Protein AF-A0A1I7TD19-F1 (afdb_monomer)

Structure (mmCIF, N/CA/C/O backbone):
data_AF-A0A1I7TD19-F1
#
_entry.id   AF-A0A1I7TD19-F1
#
loop_
_atom_site.group_PDB
_atom_site.id
_atom_site.type_symbol
_atom_site.label_atom_id
_atom_site.label_alt_id
_atom_site.label_comp_id
_atom_site.label_asym_id
_atom_site.label_entity_id
_atom_site.label_seq_id
_atom_site.pdbx_PDB_ins_code
_atom_site.Cartn_x
_atom_site.Cartn_y
_atom_site.Cartn_z
_atom_site.occupancy
_atom_site.B_iso_or_equiv
_atom_site.auth_seq_id
_atom_site.auth_comp_id
_atom_site.auth_asym_id
_atom_site.auth_atom_id
_atom_site.pdbx_PDB_model_num
ATOM 1 N N . MET A 1 1 ? -18.633 25.222 34.992 1.00 31.95 1 MET A N 1
ATOM 2 C CA . MET A 1 1 ? -18.888 25.255 33.535 1.00 31.95 1 MET A CA 1
ATOM 3 C C . MET A 1 1 ? -17.791 24.441 32.873 1.00 31.95 1 MET A C 1
ATOM 5 O O . MET A 1 1 ? -16.705 24.961 32.672 1.00 31.95 1 MET A O 1
ATOM 9 N N . ASN A 1 2 ? -18.034 23.150 32.639 1.00 31.72 2 ASN A N 1
ATOM 10 C CA . ASN A 1 2 ? -17.062 22.283 31.976 1.00 31.72 2 ASN A CA 1
ATOM 11 C C . ASN A 1 2 ? -17.301 22.390 30.473 1.00 31.72 2 ASN A C 1
ATOM 13 O O . ASN A 1 2 ? -18.344 21.972 29.974 1.00 31.72 2 ASN A O 1
ATOM 17 N N . SER A 1 3 ? -16.358 23.013 29.774 1.00 31.31 3 SER A N 1
ATOM 18 C CA . SER A 1 3 ? -16.337 23.097 28.320 1.00 31.31 3 SER A CA 1
ATOM 19 C C . SER A 1 3 ? -16.179 21.689 27.747 1.00 31.31 3 SER A C 1
ATOM 21 O O . SER A 1 3 ? -15.081 21.132 27.752 1.00 31.31 3 SER A O 1
ATOM 23 N N . LEU A 1 4 ? -17.284 21.111 27.272 1.00 36.47 4 LEU A N 1
ATOM 24 C CA . LEU A 1 4 ? -17.269 19.976 26.358 1.00 36.47 4 LEU A CA 1
ATOM 25 C C . LEU A 1 4 ? -16.490 20.401 25.110 1.00 36.47 4 LEU A C 1
ATOM 27 O O . LEU A 1 4 ? -17.005 21.120 24.255 1.00 36.47 4 LEU A O 1
ATOM 31 N N . SER A 1 5 ? -15.239 19.965 25.011 1.00 34.19 5 SER A N 1
ATOM 32 C CA . SER A 1 5 ? -14.509 19.916 23.753 1.00 34.19 5 SER A CA 1
ATOM 33 C C . SER A 1 5 ? -15.167 18.853 22.876 1.00 34.19 5 SER A C 1
ATOM 35 O O . SER A 1 5 ? -14.728 17.707 22.796 1.00 34.19 5 SER A O 1
ATOM 37 N N . ILE A 1 6 ? -16.270 19.233 22.230 1.00 39.25 6 ILE A N 1
ATOM 38 C CA . ILE A 1 6 ? -16.822 18.499 21.097 1.00 39.25 6 ILE A CA 1
ATOM 39 C C . ILE A 1 6 ? -15.747 18.581 20.012 1.00 39.25 6 ILE A C 1
ATOM 41 O O . ILE A 1 6 ? -15.616 19.585 19.315 1.00 39.25 6 ILE A O 1
ATOM 45 N N . SER A 1 7 ? -14.915 17.541 19.942 1.00 35.50 7 SER A N 1
ATOM 46 C CA . SER A 1 7 ? -14.059 17.263 18.795 1.00 35.50 7 SER A CA 1
ATOM 47 C C . SER A 1 7 ? -14.952 17.288 17.562 1.00 35.50 7 SER A C 1
ATOM 49 O O . SER A 1 7 ? -15.762 16.388 17.357 1.00 35.50 7 SER A O 1
ATOM 51 N N . ASN A 1 8 ? -14.841 18.353 16.773 1.00 35.78 8 ASN A N 1
ATOM 52 C CA . ASN A 1 8 ? -15.637 18.598 15.577 1.00 35.78 8 ASN A CA 1
ATOM 53 C C . ASN A 1 8 ? -15.099 17.761 14.401 1.00 35.78 8 ASN A C 1
ATOM 55 O O . ASN A 1 8 ? -14.842 18.273 13.314 1.00 35.78 8 ASN A O 1
ATOM 59 N N . SER A 1 9 ? -14.851 16.472 14.638 1.00 47.88 9 SER A N 1
ATOM 60 C CA . SER A 1 9 ? -14.546 15.497 13.598 1.00 47.88 9 SER A CA 1
ATOM 61 C C . SER A 1 9 ? -15.875 15.061 12.995 1.00 47.88 9 SER A C 1
ATOM 63 O O . SER A 1 9 ? -16.493 14.104 13.459 1.00 47.88 9 SER A O 1
ATOM 65 N N . ARG A 1 10 ? -16.368 15.832 12.020 1.00 43.25 10 ARG A N 1
ATOM 66 C CA . ARG A 1 10 ? -17.459 15.367 11.161 1.00 43.25 10 ARG A CA 1
ATOM 67 C C . ARG A 1 10 ? -16.996 14.081 10.464 1.00 43.25 10 ARG A C 1
ATOM 69 O O . ARG A 1 10 ? -15.921 14.131 9.855 1.00 43.25 10 ARG A O 1
ATOM 76 N N . PRO A 1 11 ? -17.789 12.994 10.494 1.00 47.81 11 PRO A N 1
ATOM 77 C CA . PRO A 1 11 ? -17.532 11.830 9.660 1.00 47.81 11 PRO A CA 1
ATOM 78 C C . PRO A 1 11 ? -17.359 12.270 8.213 1.00 47.81 11 PRO A C 1
ATOM 80 O O . PRO A 1 11 ? -18.003 13.224 7.764 1.00 47.81 11 PRO A O 1
ATOM 83 N N . ALA A 1 12 ? -16.514 11.577 7.450 1.00 53.25 12 ALA A N 1
ATOM 84 C CA . ALA A 1 12 ? -16.561 11.710 6.000 1.00 53.25 12 ALA A CA 1
ATOM 85 C C . ALA A 1 12 ? -18.025 11.502 5.562 1.00 53.25 12 ALA A C 1
ATOM 87 O O . ALA A 1 12 ? -18.620 10.487 5.916 1.00 53.25 12 ALA A O 1
ATOM 88 N N . ALA A 1 13 ? -18.616 12.467 4.847 1.00 50.12 13 ALA A N 1
ATOM 89 C CA . ALA A 1 13 ? -20.071 12.610 4.653 1.00 50.12 13 ALA A CA 1
ATOM 90 C C . ALA A 1 13 ? -20.809 11.347 4.144 1.00 50.12 13 ALA A C 1
ATOM 92 O O . ALA A 1 13 ? -22.017 11.218 4.308 1.00 50.12 13 ALA A O 1
ATOM 93 N N . CYS A 1 14 ? -20.089 10.385 3.560 1.00 51.56 14 CYS A N 1
ATOM 94 C CA . CYS A 1 14 ? -20.609 9.079 3.145 1.00 51.56 14 CYS A CA 1
ATOM 95 C C . CYS A 1 14 ? -21.011 8.164 4.329 1.00 51.56 14 CYS A C 1
ATOM 97 O O . CYS A 1 14 ? -21.883 7.308 4.190 1.00 51.56 14 CYS A O 1
ATOM 99 N N . PHE A 1 15 ? -20.402 8.341 5.506 1.00 52.66 15 PHE A N 1
ATOM 100 C CA . PHE A 1 15 ? -20.577 7.464 6.669 1.00 52.66 15 PHE A CA 1
ATOM 101 C C . PHE A 1 15 ? -21.605 7.962 7.692 1.00 52.66 15 PHE A C 1
ATOM 103 O O . PHE A 1 15 ? -22.004 7.173 8.545 1.00 52.66 15 PHE A O 1
ATOM 110 N N . GLU A 1 16 ? -22.107 9.200 7.580 1.00 52.16 16 GLU A N 1
ATOM 111 C CA . GLU A 1 16 ? -23.175 9.733 8.456 1.00 52.16 16 GLU A CA 1
ATOM 112 C C . GLU A 1 16 ? -24.469 8.897 8.400 1.00 52.16 16 GLU A C 1
ATOM 114 O O . GLU A 1 16 ? -25.265 8.899 9.335 1.00 52.16 16 GLU A O 1
ATOM 119 N N . ILE A 1 17 ? -24.666 8.144 7.315 1.00 53.84 17 ILE A N 1
ATOM 120 C CA . ILE A 1 17 ? -25.854 7.317 7.066 1.00 53.84 17 ILE A CA 1
ATOM 121 C C . ILE A 1 17 ? -25.763 5.959 7.795 1.00 53.84 17 ILE A C 1
ATOM 123 O O . ILE A 1 17 ? -26.769 5.273 7.993 1.00 53.84 17 ILE A O 1
ATOM 127 N N . PHE A 1 18 ? -24.563 5.542 8.217 1.00 59.00 18 PHE A N 1
ATOM 128 C CA . PHE A 1 18 ? -24.324 4.230 8.814 1.00 59.00 18 PHE A CA 1
ATOM 129 C C . PHE A 1 18 ? -24.086 4.327 10.322 1.00 59.00 18 PHE A C 1
ATOM 131 O O . PHE A 1 18 ? -23.331 5.160 10.807 1.00 59.00 18 PHE A O 1
ATOM 138 N N . ASN A 1 19 ? -24.678 3.400 11.083 1.00 65.44 19 ASN A N 1
ATOM 139 C CA . ASN A 1 19 ? -24.348 3.237 12.501 1.00 65.44 19 ASN A CA 1
ATOM 140 C C . ASN A 1 19 ? -22.835 2.961 12.649 1.00 65.44 19 ASN A C 1
ATOM 142 O O . ASN A 1 19 ? -22.283 2.195 11.856 1.00 65.44 19 ASN A O 1
ATOM 146 N N . ALA A 1 20 ? -22.170 3.532 13.656 1.00 66.00 20 ALA A N 1
ATOM 147 C CA . ALA A 1 20 ? -20.705 3.574 13.753 1.00 66.00 20 ALA A CA 1
ATOM 148 C C . ALA A 1 20 ? -20.036 2.179 13.690 1.00 66.00 20 ALA A C 1
ATOM 150 O O . ALA A 1 20 ? -18.962 2.014 13.115 1.00 66.00 20 ALA A O 1
ATOM 151 N N . GLN A 1 21 ? -20.715 1.139 14.188 1.00 68.19 21 GLN A N 1
ATOM 152 C CA . GLN A 1 21 ? -20.266 -0.254 14.074 1.00 68.19 21 GLN A CA 1
ATOM 153 C C . GLN A 1 21 ? -20.298 -0.781 12.624 1.00 68.19 21 GLN A C 1
ATOM 155 O O . GLN A 1 21 ? -19.387 -1.487 12.198 1.00 68.19 21 GLN A O 1
ATOM 160 N N . LYS A 1 22 ? -21.339 -0.432 11.853 1.00 74.12 22 LYS A N 1
ATOM 161 C CA . LYS A 1 22 ? -21.456 -0.785 10.427 1.00 74.12 22 LYS A CA 1
ATOM 162 C C . LYS A 1 22 ? -20.443 -0.007 9.587 1.00 74.12 22 LYS A C 1
ATOM 164 O O . LYS A 1 22 ? -19.865 -0.588 8.678 1.00 74.12 22 LYS A O 1
ATOM 169 N N . ALA A 1 23 ? -20.202 1.262 9.923 1.00 69.44 23 ALA A N 1
ATOM 170 C CA . ALA A 1 23 ? -19.178 2.086 9.287 1.00 69.44 23 ALA A CA 1
ATOM 171 C C . ALA A 1 23 ? -17.772 1.491 9.483 1.00 69.44 23 ALA A C 1
ATOM 173 O O . ALA A 1 23 ? -17.055 1.295 8.507 1.00 69.44 23 ALA A O 1
ATOM 174 N N . GLY A 1 24 ? -17.418 1.095 10.712 1.00 72.88 24 GLY A N 1
ATOM 175 C CA . GLY A 1 24 ? -16.139 0.434 10.987 1.00 72.88 24 GLY A CA 1
ATOM 176 C C . GLY A 1 24 ? -15.967 -0.893 10.240 1.00 72.88 24 GLY A C 1
ATOM 177 O O . GLY A 1 24 ? -14.891 -1.177 9.722 1.00 72.88 24 GLY A O 1
ATOM 178 N N . LEU A 1 25 ? -17.027 -1.699 10.129 1.00 78.69 25 LEU A N 1
ATOM 179 C CA . LEU A 1 25 ? -16.966 -2.977 9.411 1.00 78.69 25 LEU A CA 1
ATOM 180 C C . LEU A 1 25 ? -16.866 -2.776 7.889 1.00 78.69 25 LEU A C 1
ATOM 182 O O . LEU A 1 25 ? -16.117 -3.490 7.224 1.00 78.69 25 LEU A O 1
ATOM 186 N N . LEU A 1 26 ? -17.556 -1.764 7.352 1.00 80.50 26 LEU A N 1
ATOM 187 C CA . LEU A 1 26 ? -17.429 -1.341 5.957 1.00 80.50 26 LEU A CA 1
ATOM 188 C C . LEU A 1 26 ? -16.007 -0.859 5.645 1.00 80.50 26 LEU A C 1
ATOM 190 O O . LEU A 1 26 ? -15.466 -1.220 4.606 1.00 80.50 26 LEU A O 1
ATOM 194 N N . THR A 1 27 ? -15.378 -0.109 6.552 1.00 80.19 27 THR A N 1
ATOM 195 C CA . THR A 1 27 ? -13.972 0.291 6.423 1.00 80.19 27 THR A CA 1
ATOM 196 C C . THR A 1 27 ? -13.052 -0.920 6.301 1.00 80.19 27 THR A C 1
ATOM 198 O O . THR A 1 27 ? -12.262 -0.989 5.363 1.00 80.19 27 THR A O 1
ATOM 201 N N . VAL A 1 28 ? -13.169 -1.897 7.208 1.00 82.25 28 VAL A N 1
ATOM 202 C CA . VAL A 1 28 ? -12.329 -3.105 7.164 1.00 82.25 28 VAL A CA 1
ATOM 203 C C . VAL A 1 28 ? -12.554 -3.875 5.860 1.00 82.25 28 VAL A C 1
ATOM 205 O O . VAL A 1 28 ? -11.598 -4.339 5.242 1.00 82.25 28 VAL A O 1
ATOM 208 N N . PHE A 1 29 ? -13.803 -3.961 5.398 1.00 84.38 29 PHE A N 1
ATOM 209 C CA . PHE A 1 29 ? -14.135 -4.578 4.116 1.00 84.38 29 PHE A CA 1
ATOM 210 C C . PHE A 1 29 ? -13.479 -3.857 2.929 1.00 84.38 29 PHE A C 1
ATOM 212 O O . PHE A 1 29 ? -12.855 -4.505 2.090 1.00 84.38 29 PHE A O 1
ATOM 219 N N . MET A 1 30 ? -13.567 -2.525 2.877 1.00 81.75 30 MET A N 1
ATOM 220 C CA . MET A 1 30 ? -12.934 -1.725 1.823 1.00 81.75 30 MET A CA 1
ATOM 221 C C . MET A 1 30 ? -11.414 -1.877 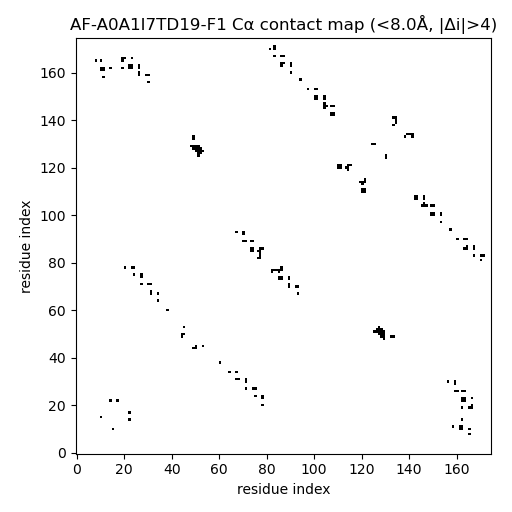1.839 1.00 81.75 30 MET A C 1
ATOM 223 O O . MET A 1 30 ? -10.800 -1.996 0.787 1.00 81.75 30 MET A O 1
ATOM 227 N N . GLN A 1 31 ? -10.807 -1.959 3.019 1.00 81.19 31 GLN A N 1
ATOM 228 C CA . GLN A 1 31 ? -9.366 -2.139 3.161 1.00 81.19 31 GLN A CA 1
ATOM 229 C C . GLN A 1 31 ? -8.893 -3.518 2.667 1.00 81.19 31 GLN A C 1
ATOM 231 O O . GLN A 1 31 ? -7.853 -3.615 2.015 1.00 81.19 31 GLN A O 1
ATOM 236 N N . ILE A 1 32 ? -9.678 -4.578 2.902 1.00 84.81 32 ILE A N 1
ATOM 237 C CA . ILE A 1 32 ? -9.434 -5.906 2.310 1.00 84.81 32 ILE A CA 1
ATOM 238 C C . ILE A 1 32 ? -9.585 -5.852 0.785 1.00 84.81 32 ILE A C 1
ATOM 240 O O . ILE A 1 32 ? -8.757 -6.412 0.070 1.00 84.81 32 ILE A O 1
ATOM 244 N N . LEU A 1 33 ? -10.620 -5.176 0.278 1.00 85.38 33 LEU A N 1
ATOM 245 C CA . LEU A 1 33 ? -10.856 -5.045 -1.160 1.00 85.38 33 LEU A CA 1
ATOM 246 C C . LEU A 1 33 ? -9.696 -4.323 -1.862 1.00 85.38 33 LEU A C 1
ATOM 248 O O . LEU A 1 33 ? -9.213 -4.806 -2.884 1.00 85.38 33 LEU A O 1
ATOM 252 N N . THR A 1 34 ? -9.222 -3.209 -1.300 1.00 81.69 34 THR A N 1
ATOM 253 C CA . THR A 1 34 ? -8.063 -2.466 -1.817 1.00 81.69 34 THR A CA 1
ATOM 254 C C . THR A 1 34 ? -6.815 -3.344 -1.849 1.00 81.69 34 THR A C 1
ATOM 256 O O . THR A 1 34 ? -6.139 -3.408 -2.871 1.00 81.69 34 THR A O 1
ATOM 259 N N . MET A 1 35 ? -6.553 -4.105 -0.783 1.00 83.56 35 MET A N 1
ATOM 260 C CA . MET A 1 35 ? -5.419 -5.031 -0.742 1.00 83.56 35 MET A CA 1
ATOM 261 C C . MET A 1 35 ? -5.535 -6.134 -1.808 1.00 83.56 35 MET A C 1
ATOM 263 O O . MET A 1 35 ? -4.565 -6.420 -2.510 1.00 83.56 35 MET A O 1
ATOM 267 N N . LEU A 1 36 ? -6.719 -6.732 -1.982 1.00 86.44 36 LEU A N 1
ATOM 268 C CA . LEU A 1 36 ? -6.948 -7.741 -3.023 1.00 86.44 36 LEU A CA 1
ATOM 269 C C . LEU A 1 36 ? -6.712 -7.172 -4.425 1.00 86.44 36 LEU A C 1
ATOM 271 O O . LEU A 1 36 ? -6.147 -7.859 -5.277 1.00 86.44 36 LEU A O 1
ATOM 275 N N . LEU A 1 37 ? -7.113 -5.920 -4.659 1.00 85.94 37 LEU A N 1
ATOM 276 C CA . LEU A 1 37 ? -6.838 -5.215 -5.908 1.00 85.94 37 LEU A CA 1
ATOM 277 C C . LEU A 1 37 ? -5.333 -4.997 -6.108 1.00 85.94 37 LEU A C 1
ATOM 279 O O . LEU A 1 37 ? -4.830 -5.294 -7.188 1.00 85.94 37 LEU A O 1
ATOM 283 N N . GLU A 1 38 ? -4.599 -4.552 -5.086 1.00 83.06 38 GLU A N 1
ATOM 284 C CA . GLU A 1 38 ? -3.141 -4.366 -5.152 1.00 83.06 38 GLU A CA 1
ATOM 285 C C . GLU A 1 38 ? -2.401 -5.674 -5.458 1.00 83.06 38 GLU A C 1
ATOM 287 O O . GLU A 1 38 ? -1.572 -5.725 -6.371 1.00 83.06 38 GLU A O 1
ATOM 292 N N . VAL A 1 39 ? -2.734 -6.758 -4.749 1.00 86.31 39 VAL A N 1
ATOM 293 C CA . VAL A 1 39 ? -2.150 -8.087 -4.990 1.00 86.31 39 VAL A CA 1
ATOM 294 C C . VAL A 1 39 ? -2.528 -8.608 -6.376 1.00 86.31 39 VAL A C 1
ATOM 296 O O . VAL A 1 39 ? -1.684 -9.180 -7.068 1.00 86.31 39 VAL A O 1
ATOM 299 N N . GLY A 1 40 ? -3.769 -8.385 -6.818 1.00 86.25 40 GLY A N 1
ATOM 300 C CA . GLY A 1 40 ? -4.224 -8.753 -8.157 1.00 86.25 40 GLY A CA 1
ATOM 301 C C . GLY A 1 40 ? -3.453 -8.021 -9.256 1.00 86.25 40 GLY A C 1
ATOM 302 O O . GLY A 1 40 ? -2.978 -8.649 -10.204 1.00 86.25 40 GLY A O 1
ATOM 303 N N . VAL A 1 41 ? -3.260 -6.708 -9.107 1.00 86.44 41 VAL A N 1
ATOM 304 C CA . VAL A 1 41 ? -2.449 -5.895 -10.024 1.00 86.44 41 VAL A CA 1
ATOM 305 C C . VAL A 1 41 ? -1.006 -6.393 -10.044 1.00 86.44 41 VAL A C 1
ATOM 307 O O . VAL A 1 41 ? -0.460 -6.616 -11.126 1.00 86.44 41 VAL A O 1
ATOM 310 N N . TYR A 1 42 ? -0.413 -6.650 -8.874 1.00 86.44 42 TYR A N 1
ATOM 311 C CA . TYR A 1 42 ? 0.929 -7.217 -8.779 1.00 86.44 42 TYR A CA 1
ATOM 312 C C . TYR A 1 42 ? 1.045 -8.553 -9.523 1.00 86.44 42 TYR A C 1
ATOM 314 O O . TYR A 1 42 ? 1.946 -8.714 -10.343 1.00 86.44 42 TYR A O 1
ATOM 322 N N . PHE A 1 43 ? 0.110 -9.482 -9.312 1.00 87.00 43 PHE A N 1
ATOM 323 C CA . PHE A 1 43 ? 0.118 -10.793 -9.966 1.00 87.00 43 PHE A CA 1
ATOM 324 C C . PHE A 1 43 ? -0.012 -10.689 -11.496 1.00 87.00 43 PHE A C 1
ATOM 326 O O . PHE A 1 43 ? 0.671 -11.390 -12.249 1.00 87.00 43 PHE A O 1
ATOM 333 N N . ILE A 1 44 ? -0.849 -9.773 -11.993 1.00 88.12 44 ILE A N 1
ATOM 334 C CA . ILE A 1 44 ? -0.980 -9.508 -13.435 1.00 88.12 44 ILE A CA 1
ATOM 335 C C . ILE A 1 44 ? 0.326 -8.934 -14.005 1.00 88.12 44 ILE A C 1
ATOM 337 O O . ILE A 1 44 ? 0.762 -9.315 -15.093 1.00 88.12 44 ILE A O 1
ATOM 341 N N . MET A 1 45 ? 0.968 -8.018 -13.286 1.00 85.31 45 MET A N 1
ATOM 342 C CA . MET A 1 45 ? 2.239 -7.426 -13.703 1.00 85.31 45 MET A CA 1
ATOM 343 C C . MET A 1 45 ? 3.387 -8.442 -13.655 1.00 85.31 45 MET A C 1
ATOM 345 O O . MET A 1 45 ? 4.218 -8.483 -14.565 1.00 85.31 45 MET A O 1
ATOM 349 N N . GLU A 1 46 ? 3.409 -9.308 -12.647 1.00 86.88 46 GLU A N 1
ATOM 350 C CA . GLU A 1 46 ? 4.372 -10.398 -12.531 1.00 86.88 46 GLU A CA 1
ATOM 351 C C . GLU A 1 46 ? 4.210 -11.410 -13.671 1.00 86.88 46 GLU A C 1
ATOM 353 O O . GLU A 1 46 ? 5.178 -11.700 -14.372 1.00 86.88 46 GLU A O 1
ATOM 358 N N . SER A 1 47 ? 2.985 -11.881 -13.929 1.00 85.50 47 SER A N 1
ATOM 359 C CA . SER A 1 47 ? 2.699 -12.847 -15.004 1.00 85.50 47 SER A CA 1
ATOM 360 C C . SER A 1 47 ? 3.024 -12.308 -16.400 1.00 85.50 47 SER A C 1
ATOM 362 O O . SER A 1 47 ? 3.458 -13.056 -17.274 1.00 85.50 47 SER A O 1
ATOM 364 N N . LYS A 1 48 ? 2.889 -10.995 -16.613 1.00 86.62 48 LYS A N 1
ATOM 365 C CA . LYS A 1 48 ? 3.317 -10.326 -17.850 1.00 86.62 48 LYS A CA 1
ATOM 366 C C . LYS A 1 48 ? 4.810 -9.981 -17.874 1.00 86.62 48 LYS A C 1
ATOM 368 O O . LYS A 1 48 ? 5.286 -9.434 -18.872 1.00 86.62 48 LYS A O 1
ATOM 373 N N . GLY A 1 49 ? 5.568 -10.293 -16.822 1.00 85.00 49 GLY A N 1
ATOM 374 C CA . GLY A 1 49 ? 7.013 -10.080 -16.726 1.00 85.00 49 GLY A CA 1
ATOM 375 C C . GLY A 1 49 ? 7.410 -8.604 -16.725 1.00 85.00 49 GLY A C 1
ATOM 376 O O . GLY A 1 49 ? 8.324 -8.227 -17.465 1.00 85.00 49 GLY A O 1
ATOM 377 N N . TYR A 1 50 ? 6.667 -7.769 -15.990 1.00 83.88 50 TYR A N 1
ATOM 378 C CA . TYR A 1 50 ? 7.018 -6.365 -15.727 1.00 83.88 50 TYR A CA 1
ATOM 379 C C . TYR A 1 50 ? 8.094 -6.228 -14.648 1.00 83.88 50 TYR A C 1
ATOM 381 O O . TYR A 1 50 ? 8.853 -5.264 -14.668 1.00 83.88 50 TYR A O 1
ATOM 389 N N . PHE A 1 51 ? 8.182 -7.187 -13.732 1.00 84.31 51 PHE A N 1
ATOM 390 C CA . PHE A 1 51 ? 9.212 -7.235 -12.703 1.00 84.31 51 PHE A CA 1
ATOM 391 C C . PHE A 1 51 ? 10.384 -8.103 -13.189 1.00 84.31 51 PHE A C 1
ATOM 393 O O . PHE A 1 51 ? 10.180 -9.122 -13.850 1.00 84.31 51 PHE A O 1
ATOM 400 N N . VAL A 1 52 ? 11.612 -7.639 -12.941 1.00 82.44 52 VAL A N 1
ATOM 401 C CA . VAL A 1 52 ? 12.856 -8.377 -13.240 1.00 82.44 52 VAL A CA 1
ATOM 402 C C . VAL A 1 52 ? 13.312 -9.123 -11.988 1.00 82.44 52 VAL A C 1
ATOM 404 O O . VAL A 1 52 ? 13.691 -10.288 -12.057 1.00 82.44 52 VAL A O 1
ATOM 407 N N . SER A 1 53 ? 13.202 -8.465 -10.832 1.00 82.00 53 SER A N 1
ATOM 408 C CA . SER A 1 53 ? 13.589 -9.003 -9.526 1.00 82.00 53 SER A CA 1
ATOM 409 C C . SER A 1 53 ? 12.363 -9.412 -8.701 1.00 82.00 53 SER A C 1
ATOM 411 O O . SER A 1 53 ? 12.113 -8.862 -7.628 1.00 82.00 53 SER A O 1
ATOM 413 N N . ASN A 1 54 ? 11.573 -10.365 -9.210 1.00 82.25 54 ASN A N 1
ATOM 414 C CA . ASN A 1 54 ? 10.292 -10.780 -8.612 1.00 82.25 54 ASN A CA 1
ATOM 415 C C . ASN A 1 54 ? 10.427 -11.196 -7.141 1.00 82.25 54 ASN A C 1
ATOM 417 O O . ASN A 1 54 ? 9.585 -10.830 -6.326 1.00 82.25 54 ASN A O 1
ATOM 421 N N . GLU A 1 55 ? 11.512 -11.889 -6.794 1.00 83.69 55 GLU A N 1
ATOM 422 C CA . GLU A 1 55 ? 11.798 -12.358 -5.431 1.00 83.69 55 GLU A CA 1
ATOM 423 C C . GLU A 1 55 ? 11.849 -11.214 -4.407 1.00 83.69 55 GLU A C 1
ATOM 425 O O . GLU A 1 55 ? 11.307 -11.332 -3.309 1.00 83.69 55 GLU A O 1
ATOM 430 N N . ILE A 1 56 ? 12.425 -10.066 -4.784 1.00 83.00 56 ILE A N 1
ATOM 431 C CA . ILE A 1 56 ? 12.527 -8.892 -3.905 1.00 83.00 56 ILE A CA 1
ATOM 432 C C . ILE A 1 56 ? 11.135 -8.308 -3.648 1.00 83.00 56 ILE A C 1
ATOM 434 O O . ILE A 1 56 ? 10.778 -8.016 -2.508 1.00 83.00 56 ILE A O 1
ATOM 438 N N . PHE A 1 57 ? 10.314 -8.194 -4.695 1.00 80.69 57 PHE A N 1
ATOM 439 C CA . PHE A 1 57 ? 8.940 -7.716 -4.549 1.00 80.69 57 PHE A CA 1
ATOM 440 C C . PHE A 1 57 ? 8.086 -8.681 -3.722 1.00 80.69 57 PHE A C 1
ATOM 442 O O . PHE A 1 57 ? 7.338 -8.227 -2.860 1.00 80.69 57 PHE A O 1
ATOM 449 N N . ARG A 1 58 ? 8.241 -10.000 -3.901 1.00 83.62 58 ARG A N 1
ATOM 450 C CA . ARG A 1 58 ? 7.553 -11.014 -3.085 1.00 83.62 58 ARG A CA 1
ATOM 451 C C . ARG A 1 58 ? 7.924 -10.904 -1.609 1.00 83.62 58 ARG A C 1
ATOM 453 O O . ARG A 1 58 ? 7.033 -10.946 -0.762 1.00 83.62 58 ARG A O 1
ATOM 460 N N . MET A 1 59 ? 9.206 -10.697 -1.300 1.00 86.38 59 MET A N 1
ATOM 461 C CA . MET A 1 59 ? 9.676 -10.500 0.075 1.00 86.38 59 MET A CA 1
ATOM 462 C C . MET A 1 59 ? 9.101 -9.253 0.752 1.00 86.38 59 MET A C 1
ATOM 464 O O . MET A 1 59 ? 9.008 -9.237 1.974 1.00 86.38 59 MET A O 1
ATOM 468 N N . ILE A 1 60 ? 8.697 -8.231 -0.005 1.00 83.62 60 ILE A N 1
ATOM 469 C CA . ILE A 1 60 ? 8.084 -7.010 0.541 1.00 83.62 60 ILE A CA 1
ATOM 470 C C . ILE A 1 60 ? 6.558 -7.147 0.614 1.00 83.62 60 ILE A C 1
ATOM 472 O O . ILE A 1 60 ? 5.948 -6.834 1.635 1.00 83.62 60 ILE A O 1
ATOM 476 N N . ILE A 1 61 ? 5.931 -7.649 -0.450 1.00 83.94 61 ILE A N 1
ATOM 477 C CA . ILE A 1 61 ? 4.471 -7.748 -0.558 1.00 83.94 61 ILE A CA 1
ATOM 478 C C . ILE A 1 61 ? 3.910 -8.760 0.439 1.00 83.94 61 ILE A C 1
ATOM 480 O O . ILE A 1 61 ? 2.857 -8.514 1.019 1.00 83.94 61 ILE A O 1
ATOM 484 N N . LEU A 1 62 ? 4.599 -9.876 0.684 1.00 84.44 62 LEU A N 1
ATOM 485 C CA . LEU A 1 62 ? 4.087 -10.944 1.542 1.00 84.44 62 LEU A CA 1
ATOM 486 C C . LEU A 1 62 ? 3.980 -10.529 3.029 1.00 84.44 62 LEU A C 1
ATOM 488 O O . LEU A 1 62 ? 2.920 -10.748 3.626 1.00 84.44 62 LEU A O 1
ATOM 492 N N . PRO A 1 63 ? 4.978 -9.856 3.637 1.00 85.25 63 PRO A N 1
ATOM 493 C CA . PRO A 1 63 ? 4.821 -9.244 4.954 1.00 85.25 63 PRO A CA 1
ATOM 494 C C . PRO A 1 63 ? 3.738 -8.166 4.993 1.00 85.25 63 PRO A C 1
ATOM 496 O O . PRO A 1 63 ? 2.925 -8.173 5.913 1.00 85.25 63 PRO A O 1
ATOM 499 N N . VAL A 1 64 ? 3.677 -7.273 3.997 1.00 83.81 64 VAL A N 1
ATOM 500 C CA . VAL A 1 64 ? 2.655 -6.209 3.946 1.00 83.81 64 VAL A CA 1
ATOM 501 C C . VAL A 1 64 ? 1.253 -6.815 3.900 1.00 83.81 64 VAL A C 1
ATOM 503 O O . VAL A 1 64 ? 0.400 -6.456 4.710 1.00 83.81 64 VAL A O 1
ATOM 506 N N . ALA A 1 65 ? 1.040 -7.805 3.033 1.00 84.31 65 ALA A N 1
ATOM 507 C CA . ALA A 1 65 ? -0.192 -8.578 2.941 1.00 84.31 65 ALA A CA 1
ATOM 508 C C . ALA A 1 65 ? -0.565 -9.226 4.281 1.00 84.31 65 ALA A C 1
ATOM 510 O O . ALA A 1 65 ? -1.709 -9.130 4.725 1.00 84.31 65 ALA A O 1
ATOM 511 N N . THR A 1 66 ? 0.410 -9.842 4.953 1.00 86.62 66 THR A N 1
ATOM 512 C CA . THR A 1 66 ? 0.209 -10.498 6.253 1.00 86.62 66 THR A CA 1
ATOM 513 C C . THR A 1 66 ? -0.211 -9.494 7.326 1.00 86.62 66 THR A C 1
ATOM 515 O O . THR A 1 66 ? -1.153 -9.753 8.075 1.00 86.62 66 THR A O 1
ATOM 518 N N . VAL A 1 67 ? 0.441 -8.329 7.383 1.00 86.88 67 VAL A N 1
ATOM 519 C CA . VAL A 1 67 ? 0.101 -7.271 8.344 1.00 86.88 67 VAL A CA 1
ATOM 520 C C . VAL A 1 67 ? -1.281 -6.684 8.053 1.00 86.88 67 VAL A C 1
ATOM 522 O O . VAL A 1 67 ? -2.041 -6.450 8.991 1.00 86.88 67 VAL A O 1
ATOM 525 N N . TYR A 1 68 ? -1.651 -6.509 6.782 1.00 83.12 68 TYR A N 1
ATOM 526 C CA . TYR A 1 68 ? -2.986 -6.042 6.402 1.00 83.12 68 TYR A CA 1
ATOM 527 C C . TYR A 1 68 ? -4.085 -7.041 6.784 1.00 83.12 68 TYR A C 1
ATOM 529 O O . TYR A 1 68 ? -5.072 -6.648 7.406 1.00 83.12 68 TYR A O 1
ATOM 537 N N . ILE A 1 69 ? -3.906 -8.332 6.481 1.00 84.50 69 ILE A N 1
ATOM 538 C CA . ILE A 1 69 ? -4.873 -9.386 6.834 1.00 84.50 69 ILE A CA 1
ATOM 539 C C . ILE A 1 69 ? -4.985 -9.522 8.357 1.00 84.50 69 ILE A C 1
ATOM 541 O O . ILE A 1 69 ? -6.090 -9.513 8.903 1.00 84.50 69 ILE A O 1
ATOM 545 N N . GLY A 1 70 ? -3.852 -9.593 9.062 1.00 86.06 70 GLY A N 1
ATOM 546 C CA . GLY A 1 70 ? -3.826 -9.652 10.524 1.00 86.06 70 GLY A CA 1
ATOM 547 C C . GLY A 1 70 ? -4.476 -8.420 11.156 1.00 86.06 70 GLY A C 1
ATOM 548 O O . GLY A 1 70 ? -5.291 -8.541 12.071 1.00 86.06 70 GLY A O 1
ATOM 549 N N . GLY A 1 71 ? -4.192 -7.237 10.610 1.00 85.12 71 GLY A N 1
ATOM 550 C CA . GLY A 1 71 ? -4.820 -5.983 10.998 1.00 85.12 71 GLY A CA 1
ATOM 551 C C . GLY A 1 71 ? -6.339 -6.012 10.829 1.00 85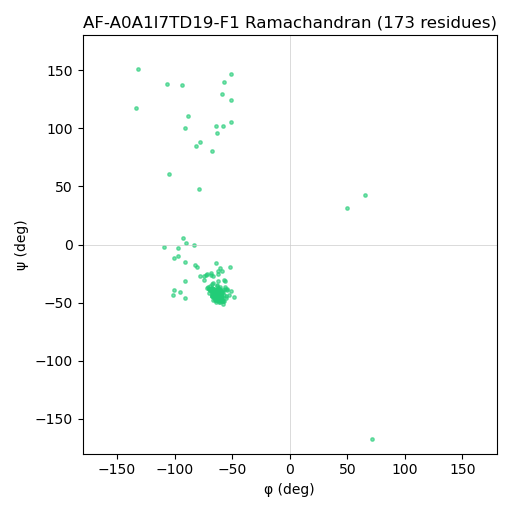.12 71 GLY A C 1
ATOM 552 O O . GLY A 1 71 ? -7.053 -5.680 11.772 1.00 85.12 71 GLY A O 1
ATOM 553 N N . ALA A 1 72 ? -6.841 -6.464 9.680 1.00 85.50 72 ALA A N 1
ATOM 554 C CA . ALA A 1 72 ? -8.274 -6.560 9.408 1.00 85.50 72 ALA A CA 1
ATOM 555 C C . ALA A 1 72 ? -9.000 -7.507 10.383 1.00 85.50 72 ALA A C 1
ATOM 557 O O . ALA A 1 72 ? -10.102 -7.202 10.850 1.00 85.50 72 ALA A O 1
ATOM 558 N N . ILE A 1 73 ? -8.369 -8.628 10.753 1.00 87.31 73 ILE A N 1
ATOM 559 C CA . ILE A 1 73 ? -8.902 -9.559 11.760 1.00 87.31 73 ILE A CA 1
ATOM 560 C C . ILE A 1 73 ? -8.969 -8.880 13.135 1.00 87.31 73 ILE A C 1
ATOM 562 O O . ILE A 1 73 ? -10.012 -8.921 13.793 1.00 87.31 73 ILE A O 1
ATOM 566 N N . ILE A 1 74 ? -7.887 -8.212 13.553 1.00 86.81 74 ILE A N 1
ATOM 567 C CA . ILE A 1 74 ? -7.823 -7.473 14.825 1.00 86.81 74 ILE A CA 1
ATOM 568 C C . ILE A 1 74 ? -8.888 -6.369 14.864 1.00 86.81 74 ILE A C 1
ATOM 570 O O . ILE A 1 74 ? -9.588 -6.231 15.868 1.00 86.81 74 ILE A O 1
ATOM 574 N N . ALA A 1 75 ? -9.050 -5.620 13.772 1.00 82.06 75 ALA A N 1
ATOM 575 C CA . ALA A 1 75 ? -10.047 -4.564 13.645 1.00 82.06 75 ALA A CA 1
ATOM 576 C C . ALA A 1 75 ? -11.471 -5.116 13.764 1.00 82.06 75 ALA A C 1
ATOM 578 O O . ALA A 1 75 ? -12.26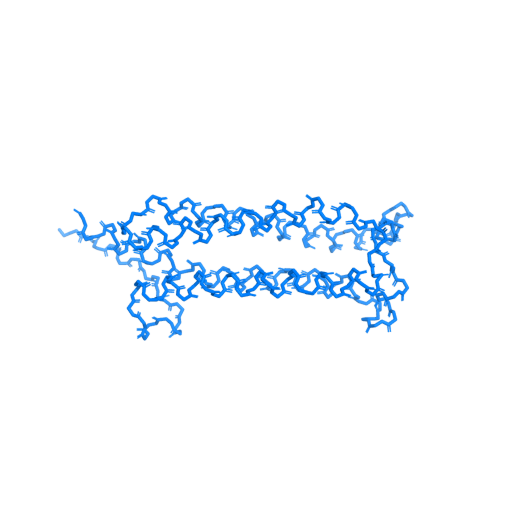5 -4.617 14.561 1.00 82.06 75 ALA A O 1
ATOM 579 N N . THR A 1 76 ? -11.773 -6.198 13.041 1.00 84.69 76 THR A N 1
ATOM 580 C CA . THR A 1 76 ? -13.080 -6.869 13.089 1.00 84.69 76 THR A CA 1
ATOM 581 C C . THR A 1 76 ? -13.399 -7.344 14.503 1.00 84.69 76 THR A C 1
ATOM 583 O O . THR A 1 76 ? -14.479 -7.066 15.026 1.00 84.69 76 THR A O 1
ATOM 586 N N . PHE A 1 77 ? -12.448 -8.003 15.170 1.00 84.44 77 PHE A N 1
ATOM 587 C CA . PHE A 1 77 ? -12.638 -8.460 16.544 1.00 84.44 77 PHE A CA 1
ATOM 588 C C . PHE A 1 77 ? -12.784 -7.286 17.523 1.00 84.44 77 PHE A C 1
ATOM 590 O O . PHE A 1 77 ? -13.623 -7.338 18.423 1.00 84.44 77 PHE A O 1
ATOM 597 N N . GLY A 1 78 ? -12.026 -6.202 17.335 1.00 81.94 78 GLY A N 1
ATOM 598 C CA . GLY A 1 78 ? -12.151 -4.968 18.112 1.00 81.94 78 GLY A CA 1
ATOM 599 C C . GLY A 1 78 ? -13.536 -4.328 17.990 1.00 81.94 78 GLY A C 1
ATOM 600 O O . GLY A 1 78 ? -14.110 -3.930 19.004 1.00 81.94 78 GLY A O 1
ATOM 601 N N . ILE A 1 79 ? -14.110 -4.305 16.782 1.00 80.94 79 ILE A N 1
ATOM 602 C CA . ILE A 1 79 ? -15.470 -3.809 16.523 1.00 80.94 79 ILE A CA 1
ATOM 603 C C . ILE A 1 79 ? -16.516 -4.712 17.192 1.00 80.94 79 ILE A C 1
ATOM 605 O O . ILE A 1 79 ? -17.401 -4.212 17.887 1.00 80.94 79 ILE A O 1
ATOM 609 N N . LEU A 1 80 ? -16.413 -6.036 17.023 1.00 82.19 80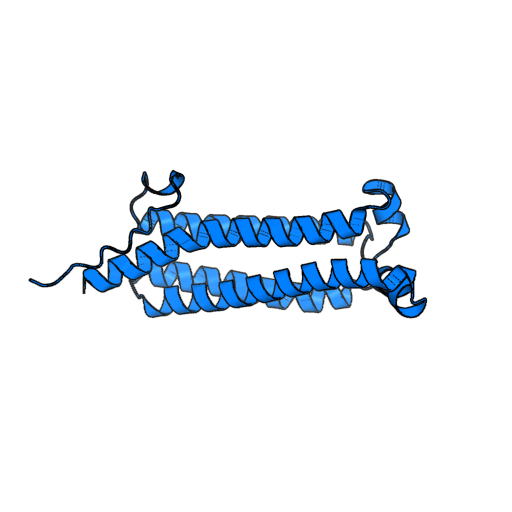 LEU A N 1
ATOM 610 C CA . LEU A 1 80 ? -17.381 -6.997 17.572 1.00 82.19 80 LEU A CA 1
ATOM 611 C C . LEU A 1 80 ? -17.364 -7.046 19.103 1.00 82.19 80 LEU A C 1
ATOM 613 O O . LEU A 1 80 ? -18.415 -7.124 19.733 1.00 82.19 80 LEU A O 1
ATOM 617 N N . THR A 1 81 ? -16.178 -6.969 19.708 1.00 81.44 81 THR A N 1
ATOM 618 C CA . THR A 1 81 ? -16.010 -7.002 21.170 1.00 81.44 81 THR A CA 1
ATOM 619 C C . THR A 1 81 ? -16.056 -5.623 21.822 1.00 81.44 81 THR A C 1
ATOM 621 O O . THR A 1 81 ? -15.887 -5.525 23.037 1.00 81.44 81 THR A O 1
ATOM 624 N N . LYS A 1 82 ? -16.266 -4.556 21.034 1.00 78.00 82 LYS A N 1
ATOM 625 C CA . LYS A 1 82 ? -16.188 -3.149 21.467 1.00 78.00 82 LYS A CA 1
ATOM 626 C C . LYS A 1 82 ? -14.896 -2.839 22.243 1.00 78.00 82 LYS A C 1
ATOM 628 O O . LYS A 1 82 ? -14.878 -1.999 23.138 1.00 78.00 82 LYS A O 1
ATOM 633 N N . LYS A 1 83 ? -13.791 -3.521 21.918 1.00 77.81 83 LYS A N 1
ATOM 634 C CA . LYS A 1 83 ? -12.495 -3.321 22.576 1.00 77.81 83 LYS A CA 1
ATOM 635 C C . LYS A 1 83 ? -11.682 -2.268 21.838 1.00 77.81 83 LYS A C 1
ATOM 637 O O . LYS A 1 83 ? -10.995 -2.562 20.862 1.00 77.81 83 LYS A O 1
ATOM 642 N N . ARG A 1 84 ? -11.698 -1.051 22.385 1.00 74.69 84 ARG A N 1
ATOM 643 C CA . ARG A 1 84 ? -10.951 0.115 21.889 1.00 74.69 84 ARG A CA 1
ATOM 644 C C . ARG A 1 84 ? -9.477 -0.178 21.595 1.00 74.69 84 ARG A C 1
ATOM 646 O O . ARG A 1 84 ? -8.983 0.199 20.540 1.00 74.69 84 ARG A O 1
ATOM 653 N N . LEU A 1 85 ? -8.799 -0.880 22.508 1.00 77.25 85 LEU A N 1
ATOM 654 C CA . LEU A 1 85 ? -7.369 -1.190 22.401 1.00 77.25 85 LEU A CA 1
ATOM 655 C C . LEU A 1 85 ? -7.021 -1.847 21.053 1.00 77.25 85 LEU A C 1
ATOM 657 O O . LEU A 1 85 ? -6.047 -1.463 20.417 1.00 77.25 85 LEU A O 1
ATOM 661 N N . LEU A 1 86 ? -7.837 -2.800 20.595 1.00 80.31 86 LEU A N 1
ATOM 662 C CA . LEU A 1 86 ? -7.576 -3.542 19.360 1.00 80.31 86 LEU A CA 1
ATOM 663 C C . LEU A 1 86 ? -7.739 -2.658 18.124 1.00 80.31 86 LEU A C 1
ATOM 665 O O . LEU A 1 86 ? -6.941 -2.740 17.194 1.00 80.31 86 LEU A O 1
ATOM 669 N N . ILE A 1 87 ? -8.741 -1.781 18.144 1.00 79.06 87 ILE A N 1
ATOM 670 C CA . ILE A 1 87 ? -8.993 -0.828 17.061 1.00 79.06 87 ILE A CA 1
ATOM 671 C C . ILE A 1 87 ? -7.834 0.162 16.970 1.00 79.06 87 ILE A C 1
ATOM 673 O O . ILE A 1 87 ? -7.296 0.377 15.890 1.00 79.06 87 ILE A O 1
ATOM 677 N N . THR A 1 88 ? -7.385 0.700 18.107 1.00 78.38 88 THR A N 1
ATOM 678 C CA . THR A 1 88 ? -6.235 1.609 18.152 1.00 78.38 88 THR A CA 1
ATOM 679 C C . THR A 1 88 ? -4.957 0.936 17.651 1.00 78.38 88 THR A C 1
ATOM 681 O O . THR A 1 88 ? -4.263 1.529 16.834 1.00 78.38 88 THR A O 1
ATOM 684 N N . ILE A 1 89 ? -4.673 -0.306 18.063 1.00 81.81 89 ILE A N 1
ATOM 685 C CA . ILE A 1 89 ? -3.501 -1.057 17.580 1.00 81.81 89 ILE A CA 1
ATOM 686 C C . ILE A 1 89 ? -3.540 -1.208 16.052 1.00 81.81 89 ILE A C 1
ATOM 688 O O . ILE A 1 89 ? -2.551 -0.903 15.385 1.00 81.81 89 ILE A O 1
ATOM 692 N N . HIS A 1 90 ? -4.678 -1.625 15.486 1.00 85.12 90 HIS A N 1
ATOM 693 C CA . HIS A 1 90 ? -4.828 -1.747 14.036 1.00 85.12 90 HIS A CA 1
ATOM 694 C C . HIS A 1 90 ? -4.616 -0.408 13.311 1.00 85.12 90 HIS A C 1
ATOM 696 O O . HIS A 1 90 ? -3.863 -0.346 12.334 1.00 85.12 90 HIS A O 1
ATOM 702 N N . THR A 1 91 ? -5.232 0.671 13.802 1.00 80.62 91 THR A N 1
ATOM 703 C CA . THR A 1 91 ? -5.099 2.008 13.212 1.00 80.62 91 THR A CA 1
ATOM 704 C C . THR A 1 91 ? -3.654 2.499 13.255 1.00 80.62 91 THR A C 1
ATOM 706 O O . THR A 1 91 ? -3.164 3.018 12.256 1.00 80.62 91 THR A O 1
ATOM 709 N N . THR A 1 92 ? -2.937 2.300 14.366 1.00 82.75 92 THR A N 1
ATOM 710 C CA . THR A 1 92 ? -1.528 2.706 14.497 1.00 82.75 92 THR A CA 1
ATOM 711 C C . THR A 1 92 ? -0.623 1.942 13.530 1.00 82.75 92 THR A C 1
ATOM 713 O O . THR A 1 92 ? 0.201 2.557 12.851 1.00 82.75 92 THR A O 1
ATOM 716 N N . ILE A 1 93 ? -0.796 0.621 13.418 1.00 84.69 93 ILE A N 1
ATOM 717 C CA . ILE A 1 93 ? -0.030 -0.209 12.475 1.00 84.69 93 ILE A CA 1
ATOM 718 C C . ILE A 1 93 ? -0.271 0.265 11.036 1.00 84.69 93 ILE A C 1
ATOM 720 O O . ILE A 1 93 ? 0.680 0.495 10.290 1.00 84.69 93 ILE A O 1
ATOM 724 N N . THR A 1 94 ? -1.536 0.472 10.665 1.00 83.25 94 THR A N 1
ATOM 725 C CA . THR A 1 94 ? -1.901 0.890 9.306 1.00 83.25 94 THR A CA 1
ATOM 726 C C . THR A 1 94 ? -1.389 2.299 8.987 1.00 83.25 94 THR A C 1
ATOM 728 O O . THR A 1 94 ? -0.833 2.512 7.915 1.00 83.25 94 THR A O 1
ATOM 731 N N . MET A 1 95 ? -1.487 3.247 9.924 1.00 84.75 95 MET A N 1
ATOM 732 C CA . MET A 1 95 ? -0.908 4.594 9.787 1.00 84.75 95 MET A CA 1
ATOM 733 C C . MET A 1 95 ? 0.608 4.556 9.568 1.00 84.75 95 MET A C 1
ATOM 735 O O . MET A 1 95 ? 1.136 5.290 8.737 1.00 84.75 95 MET A O 1
ATOM 739 N N . THR A 1 96 ? 1.315 3.681 10.285 1.00 84.12 96 THR A N 1
ATOM 740 C CA . THR A 1 96 ? 2.774 3.554 10.149 1.00 84.12 96 THR A CA 1
ATOM 741 C C . THR A 1 96 ? 3.154 3.002 8.773 1.00 84.12 96 THR A C 1
ATOM 743 O O . THR A 1 96 ? 4.083 3.500 8.141 1.00 84.12 96 THR A O 1
ATOM 746 N N . LEU A 1 97 ? 2.401 2.013 8.277 1.00 84.12 97 LEU A N 1
ATOM 747 C CA . LEU A 1 97 ? 2.552 1.488 6.917 1.00 84.12 97 LEU A CA 1
ATOM 748 C C . LEU A 1 97 ? 2.268 2.554 5.853 1.00 84.12 97 LEU A C 1
ATOM 750 O O . LEU A 1 97 ? 3.034 2.672 4.904 1.00 84.12 97 LEU A O 1
ATOM 754 N N . MET A 1 98 ? 1.213 3.355 6.026 1.00 85.62 98 MET A N 1
ATOM 755 C CA . MET A 1 98 ? 0.892 4.462 5.119 1.00 85.62 98 MET A CA 1
ATOM 756 C C . MET A 1 98 ? 2.027 5.480 5.029 1.00 85.62 98 MET A C 1
ATOM 758 O O . MET A 1 98 ? 2.433 5.848 3.930 1.00 85.62 98 MET A O 1
ATOM 762 N N . LEU A 1 99 ? 2.578 5.885 6.176 1.00 86.06 99 LEU A N 1
ATOM 763 C CA . LEU A 1 99 ? 3.710 6.806 6.225 1.00 86.06 99 LEU A CA 1
ATOM 764 C C . LEU A 1 99 ? 4.933 6.233 5.498 1.00 86.06 99 LEU A C 1
ATOM 766 O O . LEU A 1 99 ? 5.598 6.949 4.753 1.00 86.06 99 LEU A O 1
ATOM 770 N N . LEU A 1 100 ? 5.222 4.943 5.688 1.00 85.62 100 LEU A N 1
ATOM 771 C CA . LEU A 1 100 ? 6.314 4.276 4.982 1.00 85.62 100 LEU A CA 1
ATOM 772 C C . LEU A 1 100 ? 6.093 4.299 3.462 1.00 85.62 100 LEU A C 1
ATOM 774 O O . LEU A 1 100 ? 7.021 4.615 2.718 1.00 85.62 100 LEU A O 1
ATOM 778 N N . THR A 1 101 ? 4.874 4.015 3.001 1.00 84.88 101 THR A N 1
ATOM 779 C CA . THR A 1 101 ? 4.519 4.059 1.575 1.00 84.88 101 THR A CA 1
ATOM 780 C C . THR A 1 101 ? 4.656 5.465 0.987 1.00 84.88 101 THR A C 1
ATOM 782 O O . THR A 1 101 ? 5.195 5.609 -0.111 1.00 84.88 101 THR A O 1
ATOM 785 N N . ASP A 1 102 ? 4.261 6.508 1.718 1.00 86.56 102 ASP A N 1
ATOM 786 C CA . ASP A 1 102 ? 4.449 7.900 1.292 1.00 86.56 102 ASP A CA 1
ATOM 787 C C . ASP A 1 102 ? 5.933 8.286 1.209 1.00 86.56 102 ASP A C 1
ATOM 789 O O . ASP A 1 102 ? 6.364 8.899 0.229 1.00 86.56 102 ASP A O 1
ATOM 793 N N . ILE A 1 103 ? 6.751 7.871 2.183 1.00 87.88 103 ILE A N 1
ATOM 794 C CA . ILE A 1 103 ? 8.207 8.080 2.146 1.00 87.88 103 ILE A CA 1
ATOM 795 C C . ILE A 1 103 ? 8.818 7.384 0.924 1.00 87.88 103 ILE A C 1
ATOM 797 O O . ILE A 1 103 ? 9.680 7.961 0.256 1.00 87.88 103 ILE A O 1
ATOM 801 N N . LEU A 1 104 ? 8.367 6.171 0.589 1.00 86.25 104 LEU A N 1
ATOM 802 C CA . LEU A 1 104 ? 8.804 5.465 -0.617 1.00 86.25 104 LEU A CA 1
ATOM 803 C C . LEU A 1 104 ? 8.379 6.203 -1.894 1.00 86.25 104 LEU A C 1
ATOM 805 O O . LEU A 1 104 ? 9.204 6.372 -2.791 1.00 86.25 104 LEU A O 1
ATOM 809 N N . ALA A 1 105 ? 7.142 6.700 -1.971 1.00 85.00 105 ALA A N 1
ATOM 810 C CA . ALA A 1 105 ? 6.662 7.473 -3.117 1.00 85.00 105 ALA A CA 1
ATOM 811 C C . ALA A 1 105 ? 7.499 8.746 -3.336 1.00 85.00 105 ALA A C 1
ATOM 813 O O . ALA A 1 105 ? 7.949 9.014 -4.453 1.00 85.00 105 ALA A O 1
ATOM 814 N N . VAL A 1 106 ? 7.796 9.488 -2.263 1.00 85.62 106 VAL A N 1
ATOM 815 C CA . VAL A 1 106 ? 8.691 10.656 -2.311 1.00 85.62 106 VAL A CA 1
ATOM 816 C C . VAL A 1 106 ? 10.107 10.244 -2.716 1.00 85.62 106 VAL A C 1
ATOM 818 O O . VAL A 1 106 ? 10.726 10.914 -3.542 1.00 85.62 106 VAL A O 1
ATOM 821 N N . SER A 1 107 ? 10.607 9.118 -2.203 1.00 85.12 107 SER A N 1
ATOM 822 C CA . SER A 1 107 ? 11.932 8.595 -2.555 1.00 85.12 107 SER A CA 1
ATOM 823 C C . SER A 1 107 ? 12.042 8.266 -4.046 1.00 85.12 107 SER A C 1
ATOM 825 O O . SER A 1 107 ? 13.057 8.590 -4.654 1.00 85.12 107 SER A O 1
ATOM 827 N N . ILE A 1 108 ? 10.998 7.702 -4.665 1.00 83.12 108 ILE A N 1
ATOM 828 C CA . ILE A 1 108 ? 10.944 7.439 -6.116 1.00 83.12 108 ILE A CA 1
ATOM 829 C C . ILE A 1 108 ? 10.997 8.752 -6.912 1.00 83.12 108 ILE A C 1
ATOM 831 O O . ILE A 1 108 ? 11.745 8.863 -7.885 1.00 83.12 108 ILE A O 1
ATOM 835 N N . ILE A 1 109 ? 10.243 9.770 -6.485 1.00 84.88 109 ILE A N 1
ATOM 836 C CA . ILE A 1 109 ? 10.245 11.092 -7.130 1.00 84.88 109 ILE A CA 1
ATOM 837 C C . ILE A 1 109 ? 11.632 11.744 -7.025 1.00 84.88 109 ILE A C 1
ATOM 839 O O . ILE A 1 109 ? 12.141 12.272 -8.016 1.00 84.88 109 ILE A O 1
ATOM 843 N N . LEU A 1 110 ? 12.266 11.680 -5.851 1.00 81.94 110 LEU A N 1
ATOM 844 C CA . LEU A 1 110 ? 13.617 12.201 -5.624 1.00 81.94 110 LEU A CA 1
ATOM 845 C C . LEU A 1 110 ? 14.666 11.444 -6.439 1.00 81.94 110 LEU A C 1
ATOM 847 O O . LEU A 1 110 ? 15.541 12.070 -7.039 1.00 81.94 110 LEU A O 1
ATOM 851 N N . LEU A 1 111 ? 14.557 10.116 -6.504 1.00 81.25 111 LEU A N 1
ATOM 852 C CA . LEU A 1 111 ? 15.439 9.271 -7.300 1.00 81.25 111 LEU A CA 1
ATOM 853 C C . LEU A 1 111 ? 15.368 9.657 -8.774 1.00 81.25 111 LEU A C 1
ATOM 855 O O . LEU A 1 111 ? 16.407 9.775 -9.409 1.00 81.25 111 LEU A O 1
ATOM 859 N N . MET A 1 112 ? 14.186 9.966 -9.303 1.00 75.44 112 MET A N 1
ATOM 860 C CA . MET A 1 112 ? 14.067 10.486 -10.666 1.00 75.44 112 MET A CA 1
ATOM 861 C C . MET A 1 112 ? 14.599 11.911 -10.834 1.00 75.44 112 MET A C 1
ATOM 863 O O . MET A 1 112 ? 15.272 12.203 -11.824 1.00 75.44 112 MET A O 1
ATOM 867 N N . ALA A 1 113 ? 14.329 12.804 -9.881 1.00 79.12 113 ALA A N 1
ATOM 868 C CA . ALA A 1 113 ? 14.807 14.184 -9.941 1.00 79.12 113 ALA A CA 1
ATOM 869 C C . ALA A 1 113 ? 16.347 14.264 -9.925 1.00 79.12 113 ALA A C 1
ATOM 871 O O . ALA A 1 113 ? 16.937 15.088 -10.627 1.00 79.12 113 ALA A O 1
ATOM 872 N N . ILE A 1 114 ? 16.998 13.390 -9.151 1.00 78.75 114 ILE A N 1
ATOM 873 C CA . ILE A 1 114 ? 18.459 13.332 -8.992 1.00 78.75 114 ILE A CA 1
ATOM 874 C C . ILE A 1 114 ? 19.102 12.374 -10.005 1.00 78.75 114 ILE A C 1
ATOM 876 O O . ILE A 1 114 ? 20.219 12.628 -10.454 1.00 78.75 114 ILE A O 1
ATOM 880 N N . GLY A 1 115 ? 18.407 11.312 -10.416 1.00 64.00 115 GLY A N 1
ATOM 881 C CA . GLY A 1 115 ? 18.903 10.260 -11.311 1.00 64.00 115 GLY A CA 1
ATOM 882 C C . GLY A 1 115 ? 19.394 10.790 -12.653 1.00 64.00 115 GLY A C 1
ATOM 883 O O . GLY A 1 115 ? 20.405 10.326 -13.167 1.00 64.00 115 GLY A O 1
ATOM 884 N N . LYS A 1 116 ? 18.809 11.886 -13.152 1.00 62.00 116 LYS A N 1
ATOM 885 C CA . LYS A 1 116 ? 19.305 12.569 -14.359 1.00 62.00 116 LYS A CA 1
ATOM 886 C C . LYS A 1 116 ? 20.747 13.100 -14.224 1.00 62.00 116 LYS A C 1
ATOM 888 O O . LYS A 1 116 ? 21.394 13.358 -15.234 1.00 62.00 116 LYS A O 1
ATOM 893 N N . ARG A 1 117 ? 21.258 13.286 -12.999 1.00 62.72 117 ARG A N 1
ATOM 894 C CA . ARG A 1 117 ? 22.631 13.741 -12.708 1.00 62.72 117 ARG A CA 1
ATOM 895 C C . ARG A 1 117 ? 23.594 12.614 -12.316 1.00 62.72 117 ARG A C 1
ATOM 897 O O . ARG A 1 117 ? 24.790 12.876 -12.258 1.00 62.72 117 ARG A O 1
ATOM 904 N N . SER A 1 118 ? 23.114 11.399 -12.035 1.00 69.06 118 SER A N 1
ATOM 905 C CA . SER A 1 118 ? 23.943 10.286 -11.550 1.00 69.06 118 SER A CA 1
ATOM 906 C C . SER A 1 118 ? 23.637 8.999 -12.310 1.00 69.06 118 SER A C 1
ATOM 908 O O . SER A 1 118 ? 22.531 8.469 -12.223 1.00 69.06 118 SER A O 1
ATOM 910 N N . THR A 1 119 ? 24.637 8.466 -13.015 1.00 69.31 119 THR A N 1
ATOM 911 C CA . THR A 1 119 ? 24.542 7.229 -13.809 1.00 69.31 119 THR A CA 1
ATOM 912 C C . THR A 1 119 ? 24.078 6.030 -12.984 1.00 69.31 119 THR A C 1
ATOM 914 O O . THR A 1 119 ? 23.243 5.269 -13.453 1.00 69.31 119 THR A O 1
ATOM 917 N N . TYR A 1 120 ? 24.527 5.908 -11.731 1.00 69.06 120 TYR A N 1
ATOM 918 C CA . TYR A 1 120 ? 24.139 4.797 -10.854 1.00 69.06 120 TYR A CA 1
ATOM 919 C C . TYR A 1 120 ? 22.649 4.821 -10.472 1.00 69.06 120 TYR A C 1
ATOM 921 O O . TYR A 1 120 ? 21.971 3.799 -10.498 1.00 69.06 120 TYR A O 1
ATOM 929 N N . LEU A 1 121 ? 22.112 6.001 -10.140 1.00 71.12 121 LEU A N 1
ATOM 930 C CA . LEU A 1 121 ? 20.700 6.144 -9.763 1.00 71.12 121 LEU A CA 1
ATOM 931 C C . LEU A 1 121 ? 19.762 5.992 -10.964 1.00 71.12 121 LEU A C 1
ATOM 933 O O . LEU A 1 121 ? 18.607 5.618 -10.787 1.00 71.12 121 LEU A O 1
ATOM 937 N N . ASN A 1 122 ? 20.254 6.266 -12.172 1.00 71.94 122 ASN A N 1
ATOM 938 C CA . ASN A 1 122 ? 19.483 6.137 -13.402 1.00 71.94 122 ASN A CA 1
ATOM 939 C C . ASN A 1 122 ? 19.270 4.675 -13.834 1.00 71.94 122 ASN A C 1
ATOM 941 O O . ASN A 1 122 ? 18.273 4.385 -14.479 1.00 71.94 122 ASN A O 1
ATOM 945 N N . GLU A 1 123 ? 20.174 3.759 -13.471 1.00 76.94 123 GLU A N 1
ATOM 946 C CA . GLU A 1 123 ? 20.064 2.323 -13.794 1.00 76.94 123 GLU A CA 1
ATOM 947 C C . GLU A 1 123 ? 19.330 1.517 -12.711 1.00 76.94 123 GLU A C 1
ATOM 949 O O . GLU A 1 123 ? 18.889 0.390 -12.947 1.00 76.94 123 GLU A O 1
ATOM 954 N N . LEU A 1 124 ? 19.163 2.100 -11.519 1.00 77.69 124 LEU A N 1
ATOM 955 C CA . LEU A 1 124 ? 18.525 1.450 -10.378 1.00 77.69 124 LEU A CA 1
ATOM 956 C C . LEU A 1 124 ? 17.106 0.912 -10.676 1.00 77.69 124 LEU A C 1
ATOM 958 O O . LEU A 1 124 ? 16.827 -0.223 -10.289 1.00 77.69 124 LEU A O 1
ATOM 962 N N . PRO A 1 125 ? 16.203 1.647 -11.361 1.00 75.62 125 PRO A N 1
ATOM 963 C CA . PRO A 1 125 ? 14.866 1.140 -11.673 1.00 75.62 125 PRO A CA 1
ATOM 964 C C . PRO A 1 125 ? 14.927 -0.108 -12.564 1.00 75.62 125 PRO A C 1
ATOM 966 O O . PRO A 1 125 ? 14.216 -1.079 -12.301 1.00 75.62 125 PRO A O 1
ATOM 969 N N . GLY A 1 126 ? 15.824 -0.129 -13.552 1.00 75.94 126 GLY A N 1
ATOM 970 C CA . GLY A 1 126 ? 16.025 -1.230 -14.495 1.00 75.94 126 GLY A CA 1
ATOM 971 C C . GLY A 1 126 ? 16.479 -2.543 -13.865 1.00 75.94 126 GLY A C 1
ATOM 972 O O . GLY A 1 126 ? 16.210 -3.612 -14.416 1.00 75.94 126 GLY A O 1
ATOM 973 N N . HIS A 1 127 ? 17.092 -2.494 -12.679 1.00 81.38 127 HIS A N 1
ATOM 974 C CA . HIS A 1 127 ? 17.411 -3.692 -11.897 1.00 81.38 127 HIS A CA 1
ATOM 975 C C . HIS A 1 127 ? 16.178 -4.342 -11.251 1.00 81.38 127 HIS A C 1
ATOM 977 O O . HIS A 1 127 ? 16.160 -5.552 -11.004 1.00 81.38 127 HIS A O 1
ATOM 983 N N . PHE A 1 128 ? 15.131 -3.565 -10.979 1.00 79.62 128 PHE A N 1
ATOM 984 C CA . PHE A 1 128 ? 13.925 -4.054 -10.315 1.00 79.62 128 PHE A CA 1
ATOM 985 C C . PHE A 1 128 ? 12.792 -4.329 -11.305 1.00 79.62 128 PHE A C 1
ATOM 987 O O . PHE A 1 128 ? 12.086 -5.335 -11.182 1.00 79.62 128 PHE A O 1
ATOM 994 N N . VAL A 1 129 ? 12.630 -3.471 -12.310 1.00 81.25 129 VAL A N 1
ATOM 995 C CA . VAL A 1 129 ? 11.509 -3.489 -13.249 1.00 81.25 129 VAL A CA 1
ATOM 996 C C . VAL A 1 129 ? 11.963 -3.401 -14.698 1.00 81.25 129 VAL A C 1
ATOM 998 O O . VAL A 1 129 ? 12.977 -2.803 -15.037 1.00 81.25 129 VAL A O 1
ATOM 1001 N N . ASN A 1 130 ? 11.171 -3.988 -15.590 1.00 83.56 130 ASN A N 1
ATOM 1002 C CA . ASN A 1 130 ? 11.421 -3.948 -17.019 1.00 83.56 130 ASN A CA 1
ATOM 1003 C C . ASN A 1 130 ? 10.992 -2.590 -17.585 1.00 83.56 130 ASN A C 1
ATOM 1005 O O . ASN A 1 130 ? 9.860 -2.421 -18.049 1.00 83.56 130 ASN A O 1
ATOM 1009 N N . GLU A 1 131 ? 11.915 -1.630 -17.556 1.00 81.75 131 GLU A N 1
ATOM 1010 C CA . GLU A 1 131 ? 11.687 -0.256 -18.011 1.00 81.75 131 GLU A CA 1
ATOM 1011 C C . GLU A 1 131 ? 11.087 -0.195 -19.414 1.00 81.75 131 GLU A C 1
ATOM 1013 O O . GLU A 1 131 ? 10.164 0.574 -19.647 1.00 81.75 131 GLU A O 1
ATOM 1018 N N . ARG A 1 132 ? 11.537 -1.049 -20.343 1.00 82.69 132 ARG A N 1
ATOM 1019 C CA . ARG A 1 132 ? 11.033 -1.058 -21.726 1.00 82.69 132 ARG A CA 1
ATOM 1020 C C . ARG A 1 132 ? 9.548 -1.401 -21.797 1.00 82.69 132 ARG A C 1
ATOM 1022 O O . ARG A 1 132 ? 8.810 -0.753 -22.537 1.00 82.69 132 ARG A O 1
ATOM 1029 N N . LYS A 1 133 ? 9.091 -2.383 -21.014 1.00 82.81 133 LYS A N 1
ATOM 1030 C CA . LYS A 1 133 ? 7.665 -2.740 -20.953 1.00 82.81 133 LYS A CA 1
ATOM 1031 C C . LYS A 1 133 ? 6.840 -1.635 -20.307 1.00 82.81 133 LYS A C 1
ATOM 1033 O O . LYS A 1 133 ? 5.799 -1.273 -20.850 1.00 82.81 133 LYS A O 1
ATOM 1038 N N . PHE A 1 134 ? 7.309 -1.065 -19.199 1.00 82.56 134 PHE A N 1
ATOM 1039 C CA . PHE A 1 134 ? 6.618 0.055 -18.559 1.00 82.56 134 PHE A CA 1
ATOM 1040 C C . PHE A 1 134 ? 6.542 1.282 -19.468 1.00 82.56 134 PHE A C 1
ATOM 1042 O O . PHE A 1 134 ? 5.463 1.839 -19.647 1.00 82.56 134 PHE A O 1
ATOM 1049 N N . TYR A 1 135 ? 7.647 1.635 -20.119 1.00 83.31 135 TYR A N 1
ATOM 1050 C CA . TYR A 1 135 ? 7.719 2.740 -21.067 1.00 83.31 135 TYR A CA 1
ATOM 1051 C C . TYR A 1 135 ? 6.793 2.524 -22.268 1.00 83.31 135 TYR A C 1
ATOM 1053 O O . TYR A 1 135 ? 6.137 3.458 -22.712 1.00 83.31 135 TYR A O 1
ATOM 1061 N N . SER A 1 136 ? 6.680 1.291 -22.774 1.00 84.38 136 SER A N 1
ATOM 1062 C CA . SER A 1 136 ? 5.796 0.986 -23.909 1.00 84.38 136 SER A CA 1
ATOM 1063 C C . SER A 1 136 ? 4.304 1.14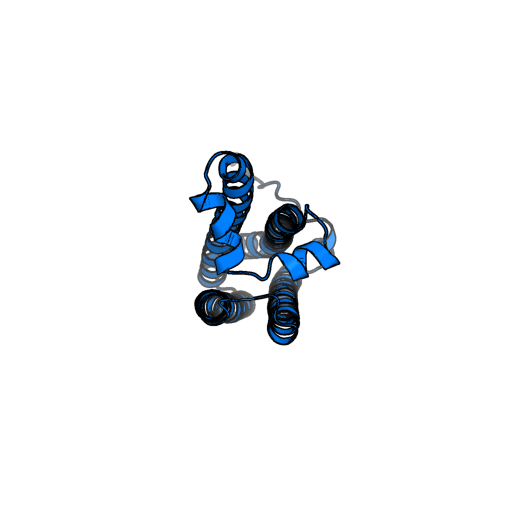1 -23.599 1.00 84.38 136 SER A C 1
ATOM 1065 O O . SER A 1 136 ? 3.524 1.409 -24.507 1.00 84.38 136 SER A O 1
ATOM 1067 N N . VAL A 1 137 ? 3.902 0.982 -22.332 1.00 83.12 137 VAL A N 1
ATOM 1068 C CA . VAL A 1 137 ? 2.488 1.017 -21.923 1.00 83.12 137 VAL A CA 1
ATOM 1069 C C . VAL A 1 137 ? 2.096 2.354 -21.303 1.00 83.12 137 VAL A C 1
ATOM 1071 O O . VAL A 1 137 ? 1.032 2.881 -21.606 1.00 83.12 137 VAL A O 1
ATOM 1074 N N . LEU A 1 138 ? 2.942 2.900 -20.431 1.00 80.06 138 LEU A N 1
ATOM 1075 C CA . LEU A 1 138 ? 2.665 4.104 -19.641 1.00 80.06 138 LEU A CA 1
ATOM 1076 C C . LEU A 1 138 ? 3.489 5.320 -20.098 1.00 80.06 138 LEU A C 1
ATOM 1078 O O . LEU A 1 138 ? 3.336 6.415 -19.555 1.00 80.06 138 LEU A O 1
ATOM 1082 N N . GLY A 1 139 ? 4.362 5.148 -21.094 1.00 82.12 139 GLY A N 1
ATOM 1083 C CA . GLY A 1 139 ? 5.228 6.207 -21.601 1.00 82.12 139 GLY A CA 1
ATOM 1084 C C . GLY A 1 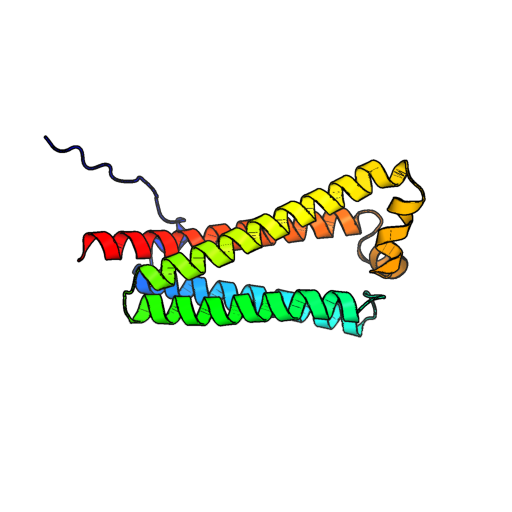139 ? 6.361 6.587 -20.635 1.00 82.12 139 GLY A C 1
ATOM 1085 O O . GLY A 1 139 ? 6.607 5.899 -19.641 1.00 82.12 139 GLY A O 1
ATOM 1086 N N . PRO A 1 140 ? 7.055 7.713 -20.884 1.00 76.62 140 PRO A N 1
ATOM 1087 C CA . PRO A 1 140 ? 8.173 8.181 -20.055 1.00 76.62 140 PRO A CA 1
ATOM 1088 C C . PRO A 1 140 ? 7.789 8.547 -18.616 1.00 76.62 140 PRO A C 1
ATOM 1090 O O . PRO A 1 140 ? 8.662 8.657 -17.761 1.00 76.62 140 PRO A O 1
ATOM 1093 N N . PHE A 1 141 ? 6.498 8.724 -18.328 1.00 79.44 141 PHE A N 1
ATOM 1094 C CA . PHE A 1 141 ? 5.996 9.169 -17.026 1.00 79.44 141 PHE A CA 1
ATOM 1095 C C . PHE A 1 141 ? 5.625 8.022 -16.076 1.00 79.44 141 PHE A C 1
ATOM 1097 O O . PHE A 1 141 ? 5.105 8.274 -14.991 1.00 79.44 141 PHE A O 1
ATOM 1104 N N . TRP A 1 142 ? 5.887 6.768 -16.453 1.00 81.81 142 TRP A N 1
ATOM 1105 C CA . TRP A 1 142 ? 5.425 5.582 -15.726 1.00 81.81 142 TRP A CA 1
ATOM 1106 C C . TRP A 1 142 ? 5.821 5.559 -14.239 1.00 81.81 142 TRP A C 1
ATOM 1108 O O . TRP A 1 142 ? 5.004 5.194 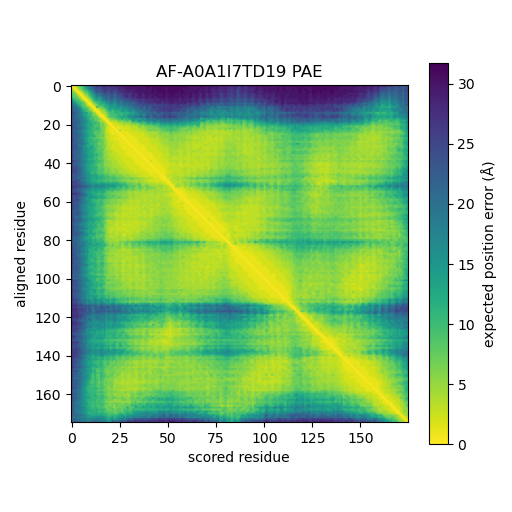-13.398 1.00 81.81 142 TRP A O 1
ATOM 1118 N N . MET A 1 143 ? 7.028 6.014 -13.887 1.00 81.44 143 MET A N 1
ATOM 1119 C CA . MET A 1 143 ? 7.459 6.102 -12.485 1.00 81.44 143 MET A CA 1
ATOM 1120 C C . MET A 1 143 ? 6.709 7.189 -11.701 1.00 81.44 143 MET A C 1
ATOM 1122 O O . MET A 1 143 ? 6.394 6.982 -10.531 1.00 81.44 143 MET A O 1
ATOM 1126 N N . TYR A 1 144 ? 6.381 8.327 -12.329 1.00 82.75 144 TYR A N 1
ATOM 1127 C CA . TYR A 1 144 ? 5.578 9.379 -11.691 1.00 82.75 144 TYR A CA 1
ATOM 1128 C C . TYR A 1 144 ? 4.150 8.893 -11.464 1.00 82.75 144 TYR A C 1
ATOM 1130 O O . TYR A 1 144 ? 3.599 9.095 -10.387 1.00 82.75 144 TYR A O 1
ATOM 1138 N N . LEU A 1 145 ? 3.579 8.198 -12.452 1.00 83.69 145 LEU A N 1
ATOM 1139 C CA . LEU A 1 145 ? 2.277 7.550 -12.319 1.00 83.69 145 LEU A CA 1
ATOM 1140 C C . LEU A 1 145 ? 2.283 6.516 -11.188 1.00 83.69 145 LEU A C 1
ATOM 1142 O O . LEU A 1 145 ? 1.340 6.482 -10.405 1.00 83.69 145 LEU A O 1
ATOM 1146 N N . GLY A 1 146 ? 3.360 5.736 -11.046 1.00 83.81 146 GLY A N 1
ATOM 1147 C CA . GLY A 1 146 ? 3.537 4.806 -9.929 1.00 83.81 146 GLY A CA 1
ATOM 1148 C C . GLY A 1 146 ? 3.568 5.505 -8.567 1.00 83.81 146 GLY A C 1
ATOM 1149 O O . GLY A 1 146 ? 2.822 5.126 -7.668 1.00 83.81 146 GLY A O 1
ATOM 1150 N N . ALA A 1 147 ? 4.371 6.562 -8.418 1.00 84.25 147 ALA A N 1
ATOM 1151 C CA . ALA A 1 147 ? 4.463 7.318 -7.168 1.00 84.25 147 ALA A CA 1
ATOM 1152 C C . ALA A 1 147 ? 3.141 8.018 -6.798 1.00 84.25 147 ALA A C 1
ATOM 1154 O O . ALA A 1 147 ? 2.705 7.950 -5.651 1.00 84.25 147 ALA A O 1
ATOM 1155 N N . ILE A 1 148 ? 2.468 8.641 -7.772 1.00 85.19 148 ILE A N 1
ATOM 1156 C CA . ILE A 1 148 ? 1.155 9.270 -7.570 1.00 85.19 148 ILE A CA 1
ATOM 1157 C C . 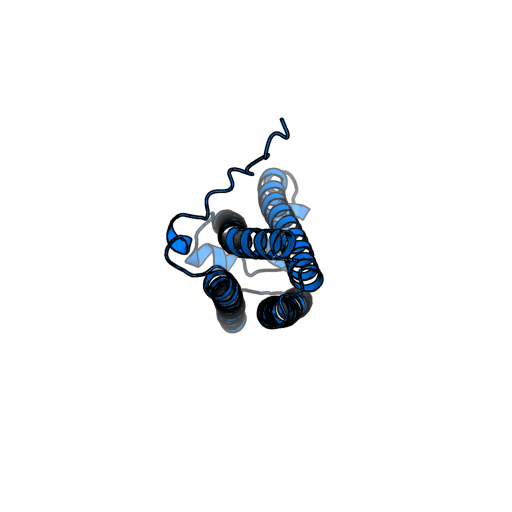ILE A 1 148 ? 0.109 8.212 -7.206 1.00 85.19 148 ILE A C 1
ATOM 1159 O O . ILE A 1 148 ? -0.679 8.429 -6.291 1.00 85.19 148 ILE A O 1
ATOM 1163 N N . SER A 1 149 ? 0.122 7.054 -7.873 1.00 83.88 149 SER A N 1
ATOM 1164 C CA . SER A 1 149 ? -0.778 5.947 -7.547 1.00 83.88 149 SER A CA 1
ATOM 1165 C C . SER A 1 149 ? -0.583 5.467 -6.109 1.00 83.88 149 SER A C 1
ATOM 1167 O O . SER A 1 149 ? -1.575 5.279 -5.412 1.00 83.88 149 SER A O 1
ATOM 1169 N N . LEU A 1 150 ? 0.664 5.312 -5.645 1.00 83.19 150 LEU A N 1
ATOM 1170 C CA . LEU A 1 150 ? 0.962 4.933 -4.258 1.00 83.19 150 LEU A CA 1
ATOM 1171 C C . LEU A 1 150 ? 0.404 5.956 -3.260 1.00 83.19 150 LEU A C 1
ATOM 1173 O O . LEU A 1 150 ? -0.229 5.574 -2.278 1.00 83.19 150 LEU A O 1
ATOM 1177 N N . HIS A 1 151 ? 0.576 7.248 -3.540 1.00 84.25 151 HIS A N 1
ATOM 1178 C CA . HIS A 1 151 ? 0.083 8.315 -2.670 1.00 84.25 151 HIS A CA 1
ATOM 1179 C C . HIS A 1 151 ? -1.454 8.397 -2.637 1.00 84.25 151 HIS A C 1
ATOM 1181 O O . HIS A 1 151 ? -2.055 8.560 -1.575 1.00 84.25 151 HIS A O 1
ATOM 1187 N N . ILE A 1 152 ? -2.120 8.223 -3.785 1.00 82.75 152 ILE A N 1
ATOM 1188 C CA . ILE A 1 152 ? -3.589 8.180 -3.857 1.00 82.75 152 ILE A CA 1
ATOM 1189 C C . ILE A 1 152 ? -4.128 6.997 -3.047 1.00 82.75 152 ILE A C 1
ATOM 1191 O O . ILE A 1 152 ? -5.079 7.167 -2.285 1.00 82.75 152 ILE A O 1
ATOM 1195 N N . THR A 1 153 ? -3.509 5.820 -3.158 1.00 80.94 153 THR A N 1
ATOM 1196 C CA . THR A 1 153 ? -3.876 4.643 -2.360 1.00 80.94 153 THR A CA 1
ATOM 1197 C C . THR A 1 153 ? -3.784 4.924 -0.857 1.00 80.94 153 THR A C 1
ATOM 1199 O O . THR A 1 153 ? -4.698 4.577 -0.105 1.00 80.94 153 THR A O 1
ATOM 1202 N N . VAL A 1 154 ? -2.725 5.606 -0.406 1.00 82.56 154 VAL A N 1
ATOM 1203 C CA . VAL A 1 154 ? -2.578 6.032 0.995 1.00 82.56 154 VAL A CA 1
ATOM 1204 C C . VAL A 1 154 ? -3.695 6.994 1.408 1.00 82.56 154 VAL A C 1
ATOM 1206 O O . VAL A 1 154 ? -4.341 6.772 2.433 1.00 82.56 154 VAL A O 1
ATOM 1209 N N . ALA A 1 155 ? -3.985 8.015 0.598 1.00 80.00 155 ALA A N 1
ATOM 1210 C CA . ALA A 1 155 ? -5.041 8.987 0.884 1.00 80.00 155 ALA A CA 1
ATOM 1211 C C . ALA A 1 155 ? -6.428 8.330 0.998 1.00 80.00 155 ALA A C 1
ATOM 1213 O O . ALA A 1 155 ? -7.206 8.648 1.901 1.00 80.00 155 ALA A O 1
ATOM 1214 N N . VAL A 1 156 ? -6.720 7.367 0.120 1.00 78.00 156 VAL A N 1
ATOM 1215 C CA . VAL A 1 156 ? -7.953 6.573 0.161 1.00 78.00 156 VAL A CA 1
ATOM 1216 C C . VAL A 1 156 ? -8.023 5.747 1.447 1.00 78.00 156 VAL A C 1
ATOM 1218 O O . VAL A 1 156 ? -9.033 5.792 2.150 1.00 78.00 156 VAL A O 1
ATOM 1221 N N . ASN A 1 157 ? -6.947 5.046 1.816 1.00 77.69 157 ASN A N 1
ATOM 1222 C CA . ASN A 1 157 ? -6.922 4.271 3.057 1.00 77.69 157 ASN A CA 1
ATOM 1223 C C . ASN A 1 157 ? -7.069 5.165 4.304 1.00 77.69 157 ASN A C 1
ATOM 1225 O O . ASN A 1 157 ? -7.737 4.778 5.264 1.00 77.69 157 ASN A O 1
ATOM 1229 N N . MET A 1 158 ? -6.510 6.377 4.291 1.00 79.06 158 MET A N 1
ATOM 1230 C CA . MET A 1 158 ? -6.662 7.340 5.384 1.00 79.06 158 MET A CA 1
ATOM 1231 C C . MET A 1 158 ? -8.109 7.829 5.533 1.00 79.06 158 MET A C 1
ATOM 1233 O O . MET A 1 158 ? -8.614 7.911 6.654 1.00 79.06 158 MET A O 1
ATOM 1237 N N . ALA A 1 159 ? -8.806 8.081 4.420 1.00 74.50 159 ALA A N 1
ATOM 1238 C CA . ALA A 1 159 ? -10.225 8.433 4.437 1.00 74.50 159 ALA A CA 1
ATOM 1239 C C . ALA A 1 159 ? -11.085 7.320 5.063 1.00 74.50 159 ALA A C 1
ATOM 1241 O O . ALA A 1 159 ? -12.029 7.597 5.803 1.00 74.50 159 ALA A O 1
ATOM 1242 N N . PHE A 1 160 ? -10.728 6.056 4.825 1.00 71.88 160 PHE A N 1
ATOM 1243 C CA . PHE A 1 160 ? -11.416 4.914 5.421 1.00 71.88 160 PHE A CA 1
ATOM 1244 C C . PHE A 1 160 ? -11.087 4.704 6.905 1.00 71.88 160 PHE A C 1
ATOM 1246 O O . PHE A 1 160 ? -11.962 4.265 7.654 1.00 71.88 160 PHE A O 1
ATOM 1253 N N . LEU A 1 161 ? -9.883 5.059 7.368 1.00 74.12 161 LEU A N 1
ATOM 1254 C CA . LEU A 1 161 ? -9.510 4.984 8.789 1.00 74.12 161 LEU A CA 1
ATOM 1255 C C . LEU A 1 161 ? -10.260 5.988 9.678 1.00 74.12 161 LEU A C 1
ATOM 1257 O O . LEU A 1 161 ? -10.401 5.752 10.881 1.00 74.12 161 LEU A O 1
ATOM 1261 N N . GLN A 1 162 ? -10.745 7.097 9.120 1.00 71.50 162 GLN A N 1
ATOM 1262 C CA . GLN A 1 162 ? -11.418 8.141 9.891 1.00 71.50 162 GLN A CA 1
ATOM 1263 C C . GLN A 1 162 ? -12.689 7.623 10.621 1.00 71.50 162 GLN A C 1
ATOM 1265 O O . GLN A 1 162 ? -12.752 7.771 11.845 1.00 71.50 162 GLN A O 1
ATOM 1270 N N . PRO A 1 163 ? -13.628 6.908 9.963 1.00 67.00 163 PRO A N 1
ATOM 1271 C CA . PRO A 1 163 ? -14.757 6.248 10.632 1.00 67.00 163 PRO A CA 1
ATOM 1272 C C . PRO A 1 163 ? -14.377 5.262 11.750 1.00 67.00 163 PRO A C 1
ATOM 1274 O O . PRO A 1 163 ? -15.066 5.173 12.767 1.00 67.00 163 PRO A O 1
ATOM 1277 N N . LEU A 1 164 ? -13.275 4.513 11.598 1.00 69.75 164 LEU A N 1
ATOM 1278 C CA . LEU A 1 164 ? -12.780 3.597 12.639 1.00 69.75 164 LEU A CA 1
ATOM 1279 C C . LEU A 1 164 ? -12.343 4.359 13.896 1.00 69.75 164 LEU A C 1
ATOM 1281 O O . LEU A 1 164 ? -12.581 3.910 15.021 1.00 69.75 164 LEU A O 1
ATOM 1285 N N . ASN A 1 165 ? -11.707 5.516 13.710 1.00 70.06 165 ASN A N 1
ATOM 1286 C CA . ASN A 1 165 ? -11.253 6.356 14.809 1.00 70.06 165 ASN A CA 1
ATOM 1287 C C . ASN A 1 165 ? -12.433 7.009 15.552 1.00 70.06 165 ASN A C 1
ATOM 1289 O O . ASN A 1 165 ? -12.439 7.064 16.782 1.00 70.06 165 ASN A O 1
ATOM 1293 N N . GLU A 1 166 ? -13.470 7.421 14.820 1.00 68.50 166 GLU A N 1
ATOM 1294 C CA . GLU A 1 166 ? -14.729 7.927 15.386 1.00 68.50 166 GLU A CA 1
ATOM 1295 C C . GLU A 1 166 ? -15.498 6.842 16.156 1.00 68.50 166 GLU A C 1
ATOM 1297 O O . GLU A 1 166 ? -16.011 7.083 17.249 1.00 68.50 166 GLU A O 1
ATOM 1302 N N . PHE A 1 167 ? -15.522 5.604 15.656 1.00 67.81 167 PHE A N 1
ATOM 1303 C CA . PHE A 1 167 ? -16.082 4.490 16.420 1.00 67.81 167 PHE A CA 1
ATOM 1304 C C . PHE A 1 167 ? -15.299 4.255 17.723 1.00 67.81 167 PHE A C 1
ATOM 1306 O O . PHE A 1 167 ? -15.898 4.121 18.791 1.00 67.81 167 PHE A O 1
ATOM 1313 N N . SER A 1 168 ? -13.965 4.265 17.664 1.00 64.88 168 SER A N 1
ATOM 1314 C CA . SER A 1 168 ? -13.092 4.101 18.835 1.00 64.88 168 SER A CA 1
ATOM 1315 C C . SER A 1 168 ? -13.347 5.157 19.922 1.00 64.88 168 SER A C 1
ATOM 1317 O O . SER A 1 168 ? -13.398 4.823 21.110 1.00 64.88 168 SER A O 1
ATOM 1319 N N . SER A 1 169 ? -13.569 6.419 19.536 1.00 68.31 169 SER A N 1
ATOM 1320 C CA . SER A 1 169 ? -13.902 7.493 20.479 1.00 68.31 169 SER A CA 1
ATOM 1321 C C . SER A 1 169 ? -15.317 7.355 21.053 1.00 68.31 169 SER A C 1
ATOM 1323 O O . SER A 1 169 ? -15.506 7.576 22.248 1.00 68.31 169 SER A O 1
ATOM 1325 N N . SER A 1 170 ? -16.299 6.895 20.268 1.00 65.12 170 SER A N 1
ATOM 1326 C CA . SER A 1 170 ? -17.667 6.648 20.762 1.00 65.12 170 SER A CA 1
ATOM 1327 C C . SER A 1 170 ? -17.732 5.558 21.845 1.00 65.12 170 SER A C 1
ATOM 1329 O O . SER A 1 170 ? -18.487 5.668 22.815 1.00 65.12 170 SER A O 1
ATOM 1331 N N . VAL A 1 171 ? -16.879 4.533 21.729 1.00 64.44 171 VAL A N 1
ATOM 1332 C CA . VAL A 1 171 ? -16.735 3.468 22.732 1.00 64.44 171 VAL A CA 1
ATOM 1333 C C . VAL A 1 171 ? -16.140 4.011 24.036 1.00 64.44 171 VAL A C 1
ATOM 1335 O O . VAL A 1 171 ? -16.535 3.556 25.102 1.00 64.44 171 VAL A O 1
ATOM 1338 N N . GLN A 1 172 ? -15.245 5.007 23.979 1.00 59.69 172 GLN A N 1
ATOM 1339 C CA . GLN A 1 172 ? -14.671 5.645 25.172 1.00 59.69 172 GLN A CA 1
ATOM 1340 C C . GLN A 1 172 ? -15.710 6.427 25.990 1.00 59.69 172 GLN A C 1
ATOM 1342 O O . GLN A 1 172 ? -15.578 6.505 27.203 1.00 59.69 172 GLN A O 1
ATOM 1347 N N . VAL A 1 173 ? -16.715 7.023 25.346 1.0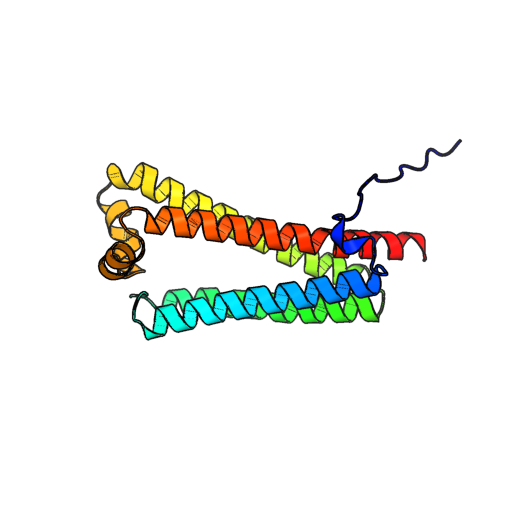0 59.78 173 VAL A N 1
ATOM 1348 C CA . VAL A 1 173 ? -17.746 7.822 26.037 1.00 59.78 173 VAL A CA 1
ATOM 1349 C C . VAL A 1 173 ? -18.832 6.938 26.668 1.00 59.78 173 VAL A C 1
ATOM 1351 O O . VAL A 1 173 ? -19.548 7.384 27.558 1.00 59.78 173 VAL A O 1
ATOM 1354 N N . SER A 1 174 ? -18.960 5.686 26.217 1.00 53.69 174 SER A N 1
ATOM 1355 C CA . SER A 1 174 ? -20.038 4.769 26.621 1.00 53.69 174 SER A CA 1
ATOM 1356 C C . SER A 1 174 ? -19.663 3.794 27.749 1.00 53.69 174 SER A C 1
ATOM 1358 O O . SER A 1 174 ? -20.512 2.991 28.137 1.00 53.69 174 SER A O 1
ATOM 1360 N N . GLY A 1 175 ? -18.412 3.806 28.221 1.00 45.66 175 GLY A N 1
ATOM 1361 C CA . GLY A 1 175 ? -17.913 2.965 29.318 1.00 45.66 175 GLY A CA 1
ATOM 1362 C C . GLY A 1 175 ? -17.445 3.811 30.486 1.00 45.66 175 GLY A C 1
ATOM 1363 O O . GLY A 1 175 ? -17.711 3.392 31.631 1.00 45.66 175 GLY A O 1
#

Foldseek 3Di:
DDDPPPVPLDQPVVPVVDDLLVLLLVLLVVLVVLLVVVVVVLVVCVVVQFWPCVVVVCVVSVVVSVLSVVLSVLSNVCSVVVPLVSLVVSLVSLVVVLVVLLVVLVVLVVLVVCVVVPVVSVCVVVNTGPVVVQCVPVNPCSSVVVSVVSNVSSVVSVSSSSSSVVSSVVSVVVD

Radius of gyration: 19.74 Å; Cα contacts (8 Å, |Δi|>4): 129; chains: 1; bounding box: 50×38×57 Å

pLDDT: mean 76.01, std 13.3, range [31.31, 88.12]

Sequence (175 aa):
MNSLSISNSRPAACFEIFNAQKAGLLTVFMQILTMLLEVGVYFIMESKGYFVSNEIFRMIILPVATVYIGGAIIATFGILTKKRLLITIHTTITMTLMLLTDILAVSIILLMAIGKRSTYLNELPGHFVNERKFYSVLGPFWMYLGAISLHITVAVNMAFLQPLNEFSSSVQVSG

Nearest PDB structures (foldseek):
  3ma9-assembly1_A  TM=2.587E-01  e=2.377E+00  Human immunodeficiency virus 1

Mean predicted aligned error: 9.39 Å

Secondary structure (DSSP, 8-state):
---------PPPTTSTTS-HHHHHHHHHHHHHHHHHHHHHHHHHHHHTT-BS-HHHHHHHHHHHHHHHHHHHHHHHHHHHTT-HHHHHHHHHHHHHHHHHHHHHHHHHHHHHHHHTT-HHHHHHHHHHB-HHHHHHHHGGGHHHHHHHHHHHHHHHHHHHHHHHHHHHHHHHH--

Solvent-accessible surface area (backbone atoms only — not comparable to full-atom values): 9544 Å² total; per-residue (Å²): 137,83,82,79,81,72,75,84,74,72,61,65,79,84,45,75,83,41,60,52,70,58,34,32,51,50,30,44,51,49,54,50,51,52,48,53,49,54,54,50,52,49,51,54,38,49,76,70,54,42,46,65,40,53,69,62,53,50,66,52,48,52,58,53,51,51,51,52,53,53,31,41,52,40,32,52,50,14,61,76,67,65,36,48,69,39,38,52,51,30,51,54,55,52,52,51,51,40,52,50,49,42,53,51,26,53,47,54,53,49,43,56,72,49,16,84,80,32,76,71,56,55,50,51,59,56,62,45,27,37,55,69,62,45,34,74,75,54,37,95,51,38,67,58,54,50,29,52,50,50,44,51,54,40,54,53,53,52,63,43,47,50,45,42,54,53,36,42,54,54,52,65,76,74,111

Organism: NCBI:txid1561998